Protein AF-A0AB36H427-F1 (afdb_monomer)

Radius of gyration: 14.36 Å; Cα contacts (8 Å, |Δi|>4): 196; chains: 1; bounding box: 40×30×33 Å

Secondary structure (DSSP, 8-state):
-B--SPPPHHHHHHHHHHHHHHHHHHHTT-HHHHHHSBEEEETTEEEE--SHHHHHHHHHHHHHHSPPPPHHHHHHHHHHHHH---EEEE-SSSEEEEEETTTTEEEEEEEETTTEEEEE-

Mean predicted aligned error: 4.42 Å

Solvent-accessible surface area (backbone atoms only — not comp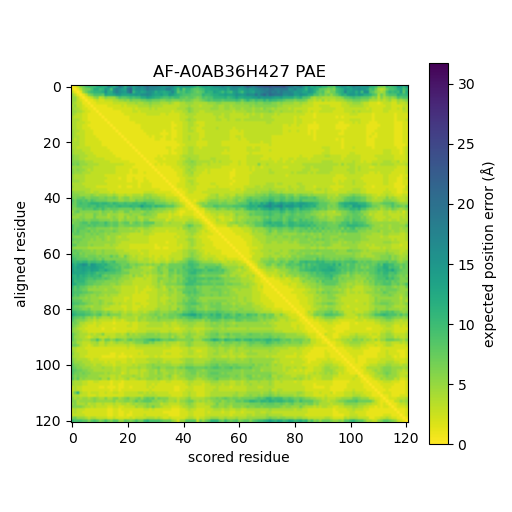arable to full-atom values): 6797 Å² total; per-residue (Å²): 82,59,30,64,61,77,79,49,74,67,50,47,53,47,50,50,52,52,48,48,53,33,52,50,21,56,51,70,63,36,40,67,61,29,47,70,44,24,37,46,79,56,98,94,37,54,44,70,67,86,48,70,70,56,44,52,50,46,28,54,54,51,63,73,74,52,79,82,58,57,68,69,60,36,53,54,50,53,57,48,61,76,71,56,67,72,49,76,48,74,68,70,64,17,36,32,38,40,33,20,79,93,73,75,41,74,47,41,34,35,32,32,62,100,77,47,73,26,33,47,121

Sequence (121 aa):
MPSRTPFTEEEKQEAVKITILYAQARIDSNWAVACELAAAESNGGYFVLENQVEKNACVRAASQQVAPMDPNKANAMREALNGAAFTVEERGDGTAAVKSEELGMGFNVVKLEGKGIYIKP

pLDDT: mean 88.66, std 5.88, range [63.41, 96.06]

Foldseek 3Di:
DFDLDDQDPVQFVVQLVLVLQLVLCVQVLVQLSNLQQAWDDDPNDTHHPPDPVSSVVSSVVSSVPDDHDDPVVSVVVNVCSVPFDWDWADDSRQKIWIDTVVVRDIWIWGQDPPPGIGTYD

Nearest PDB structures (foldseek):
  6u7m-assembly1_A  TM=5.690E-01  e=3.385E+00  Bos taurus
  4v1v-assembly1_B  TM=2.053E-01  e=7.457E+00  Lyngbya aestuarii
  8qo9-assembly1_A  TM=2.244E-01  e=9.509E+00  Homo sapiens

Structure (mmCIF, N/CA/C/O backbone):
data_AF-A0AB36H427-F1
#
_entry.id   AF-A0AB36H427-F1
#
loop_
_atom_site.group_PDB
_atom_site.id
_atom_site.type_symbol
_atom_site.label_atom_id
_atom_site.label_alt_id
_atom_site.label_comp_id
_atom_site.label_asym_id
_atom_site.label_entity_id
_atom_site.label_seq_id
_atom_site.pdbx_PDB_ins_code
_atom_site.Cartn_x
_atom_site.Cartn_y
_atom_site.Cartn_z
_atom_site.occupancy
_atom_site.B_iso_or_equiv
_atom_site.auth_seq_id
_atom_site.auth_comp_id
_atom_site.auth_asym_id
_atom_site.auth_atom_id
_atom_site.pdbx_PDB_model_num
ATOM 1 N N . MET A 1 1 ? -17.089 -5.537 -2.287 1.00 63.41 1 MET A N 1
ATOM 2 C CA . MET A 1 1 ? -17.844 -4.293 -2.006 1.00 63.41 1 MET A CA 1
ATOM 3 C C . MET A 1 1 ? -17.209 -3.610 -0.800 1.00 63.41 1 MET A C 1
ATOM 5 O O . MET A 1 1 ? -16.686 -4.338 0.044 1.00 63.41 1 MET A O 1
ATOM 9 N N . PRO A 1 2 ? -17.200 -2.267 -0.719 1.00 70.62 2 PRO A N 1
ATOM 10 C CA . PRO A 1 2 ? -16.730 -1.566 0.473 1.00 70.62 2 PRO A CA 1
ATOM 11 C C . PRO A 1 2 ? -17.564 -1.941 1.700 1.00 70.62 2 PRO A C 1
ATOM 13 O O . PRO A 1 2 ? -18.796 -1.937 1.627 1.00 70.62 2 PRO A O 1
ATOM 16 N N . SER A 1 3 ? -16.909 -2.249 2.819 1.00 73.06 3 SER A N 1
ATOM 17 C CA . SER A 1 3 ? -17.595 -2.452 4.095 1.00 73.06 3 SER A CA 1
ATOM 18 C C . SER A 1 3 ? -18.089 -1.109 4.614 1.00 73.06 3 SER A C 1
ATOM 20 O O . SER A 1 3 ? -17.289 -0.215 4.857 1.00 73.06 3 SER A O 1
ATOM 22 N N . ARG A 1 4 ? -19.397 -0.964 4.835 1.00 75.31 4 ARG A N 1
ATOM 23 C CA . ARG A 1 4 ? -19.985 0.288 5.356 1.00 75.31 4 ARG A CA 1
ATOM 24 C C . ARG A 1 4 ? -19.834 0.459 6.869 1.00 75.31 4 ARG A C 1
ATOM 26 O O . ARG A 1 4 ? -20.331 1.426 7.435 1.00 75.31 4 ARG A O 1
ATOM 33 N N . THR A 1 5 ? -19.185 -0.489 7.535 1.00 80.75 5 THR A N 1
ATOM 34 C CA . THR A 1 5 ? -18.833 -0.370 8.950 1.00 80.75 5 THR A CA 1
ATOM 35 C C . THR A 1 5 ? -17.707 0.652 9.126 1.00 80.75 5 THR A C 1
ATOM 37 O O . THR A 1 5 ? -16.777 0.623 8.313 1.00 80.75 5 THR A O 1
ATOM 40 N N . PRO A 1 6 ? -17.712 1.453 10.203 1.00 83.62 6 PRO A N 1
ATOM 41 C CA . PRO A 1 6 ? -16.541 2.231 10.605 1.00 83.62 6 PRO A CA 1
ATOM 42 C C . PRO A 1 6 ? -15.287 1.356 10.742 1.00 83.62 6 PRO A C 1
ATOM 44 O O . PRO A 1 6 ? -15.396 0.144 10.967 1.00 83.62 6 PRO A O 1
ATOM 47 N N . PHE A 1 7 ? -14.114 1.969 10.606 1.00 89.69 7 PHE A N 1
ATOM 48 C CA . PHE A 1 7 ? -12.843 1.305 10.875 1.00 89.69 7 PHE A CA 1
ATOM 49 C C . PHE A 1 7 ? -12.678 1.128 12.385 1.00 89.69 7 PHE A C 1
ATOM 51 O O . PHE A 1 7 ? -12.803 2.088 13.149 1.00 89.69 7 PHE A O 1
ATOM 58 N N . THR A 1 8 ? -12.362 -0.087 12.827 1.00 91.88 8 THR A N 1
ATOM 59 C CA . THR A 1 8 ? -11.895 -0.302 14.204 1.00 91.88 8 THR A CA 1
ATOM 60 C C . THR A 1 8 ? -10.488 0.273 14.394 1.00 91.88 8 THR A C 1
ATOM 62 O O . THR A 1 8 ? -9.804 0.615 13.428 1.00 91.88 8 THR A O 1
ATOM 65 N N . GLU A 1 9 ? -10.018 0.383 15.637 1.00 92.75 9 GLU A N 1
ATOM 66 C CA . GLU A 1 9 ? -8.654 0.861 15.899 1.00 92.75 9 GLU A CA 1
ATOM 67 C C . GLU A 1 9 ? -7.590 -0.086 15.321 1.00 92.75 9 GLU A C 1
ATOM 69 O O . GLU A 1 9 ? -6.579 0.368 14.785 1.00 92.75 9 GLU A O 1
ATOM 74 N N . GLU A 1 10 ? -7.841 -1.396 15.334 1.00 93.06 10 GLU A N 1
ATOM 75 C CA . GLU A 1 10 ? -6.980 -2.393 14.690 1.00 93.06 10 GLU A CA 1
ATOM 76 C C . GLU A 1 10 ? -6.941 -2.194 13.170 1.00 93.06 10 GLU A C 1
ATOM 78 O O . GLU A 1 10 ? -5.877 -2.233 12.555 1.00 93.06 10 GLU A O 1
ATOM 83 N N . GLU A 1 11 ? -8.091 -1.908 12.563 1.00 94.06 11 GLU A N 1
ATOM 84 C CA . GLU A 1 11 ? -8.211 -1.640 11.130 1.00 94.0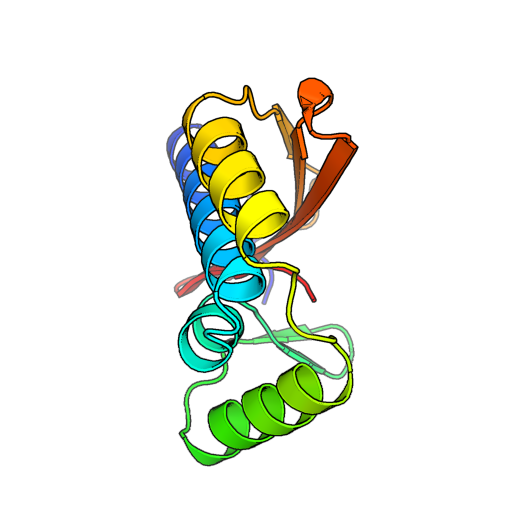6 11 GLU A CA 1
ATOM 85 C C . GLU A 1 11 ? -7.533 -0.324 10.732 1.00 94.06 11 GLU A C 1
ATOM 87 O O . GLU A 1 11 ? -6.939 -0.229 9.661 1.00 94.06 11 GLU A O 1
ATOM 92 N N . LYS A 1 12 ? -7.546 0.696 11.596 1.00 94.06 12 LYS A N 1
ATOM 93 C CA . LYS A 1 12 ? -6.768 1.926 11.377 1.00 94.06 12 LYS A CA 1
ATOM 94 C C . LYS A 1 12 ? -5.269 1.644 11.398 1.00 94.06 12 LYS A C 1
ATOM 96 O O . LYS A 1 12 ? -4.546 2.133 10.531 1.00 94.06 12 LYS A O 1
ATOM 101 N N . GLN A 1 13 ? -4.798 0.831 12.343 1.00 94.00 13 GLN A N 1
ATOM 102 C CA . GLN A 1 13 ? -3.392 0.418 12.397 1.00 94.00 13 GLN A CA 1
ATOM 103 C C . GLN A 1 13 ? -2.996 -0.399 11.161 1.00 94.00 13 GLN A C 1
ATOM 105 O O . GLN A 1 13 ? -1.925 -0.186 10.589 1.00 94.00 13 GLN A O 1
ATOM 110 N N . GLU A 1 14 ? -3.871 -1.293 10.700 1.00 94.69 14 GLU A N 1
ATOM 111 C CA . GLU A 1 14 ? -3.674 -2.040 9.459 1.00 94.69 14 GLU A CA 1
ATOM 112 C C . GLU A 1 14 ? -3.652 -1.114 8.233 1.00 94.69 14 GLU A C 1
ATOM 114 O O . GLU A 1 14 ? -2.752 -1.230 7.403 1.00 94.69 14 GLU A O 1
ATOM 119 N N . ALA A 1 15 ? -4.559 -0.138 8.144 1.00 94.94 15 ALA A N 1
ATOM 120 C CA . ALA A 1 15 ? -4.571 0.860 7.074 1.00 94.94 15 ALA A CA 1
ATOM 121 C C . ALA A 1 15 ? -3.257 1.656 7.005 1.00 94.94 15 ALA A C 1
ATOM 123 O O . ALA A 1 15 ? -2.709 1.856 5.915 1.00 94.94 15 ALA A O 1
ATOM 124 N N . VAL A 1 16 ? -2.721 2.068 8.159 1.00 95.19 16 VAL A N 1
ATOM 125 C CA . VAL A 1 16 ? -1.406 2.720 8.254 1.00 95.19 16 VAL A CA 1
ATOM 126 C C . VAL A 1 16 ? -0.305 1.783 7.767 1.00 95.19 16 VAL A C 1
ATOM 128 O O . VAL A 1 16 ? 0.489 2.161 6.906 1.00 95.19 16 VAL A O 1
ATOM 131 N N . LYS A 1 17 ? -0.288 0.535 8.242 1.00 94.62 17 LYS A N 1
ATOM 132 C CA . LYS A 1 17 ? 0.709 -0.464 7.840 1.00 94.62 17 LYS A CA 1
ATOM 133 C C . LYS A 1 17 ? 0.700 -0.715 6.330 1.00 94.62 17 LYS A C 1
ATOM 135 O O . LYS A 1 17 ? 1.759 -0.719 5.707 1.00 94.62 17 LYS A O 1
ATOM 140 N N . ILE A 1 18 ? -0.476 -0.898 5.735 1.00 95.00 18 ILE A N 1
ATOM 141 C CA . ILE A 1 18 ? -0.637 -1.114 4.290 1.00 95.00 18 ILE A CA 1
ATOM 142 C C . ILE A 1 18 ? -0.167 0.108 3.506 1.00 95.00 18 ILE A C 1
ATOM 144 O O . ILE A 1 18 ? 0.523 -0.039 2.500 1.00 95.00 18 ILE A O 1
ATOM 148 N N . THR A 1 19 ? -0.463 1.308 4.003 1.00 94.62 19 THR A N 1
ATOM 149 C CA . THR A 1 19 ? -0.005 2.561 3.398 1.00 94.62 19 THR A CA 1
ATOM 150 C C . THR A 1 19 ? 1.516 2.676 3.389 1.00 94.62 19 THR A C 1
ATOM 152 O O . THR A 1 19 ? 2.100 2.999 2.354 1.00 94.62 19 THR A O 1
ATOM 155 N N . ILE A 1 20 ? 2.170 2.361 4.510 1.00 93.75 20 ILE A N 1
ATOM 156 C CA . ILE A 1 20 ? 3.633 2.370 4.617 1.00 93.75 20 ILE A CA 1
ATOM 157 C C . ILE A 1 20 ? 4.246 1.335 3.668 1.00 93.75 20 ILE A C 1
ATOM 159 O O . ILE A 1 20 ? 5.139 1.676 2.892 1.00 93.75 20 ILE A O 1
ATOM 163 N N . LEU A 1 21 ? 3.743 0.095 3.674 1.00 94.75 21 LEU A N 1
ATOM 164 C CA . LEU A 1 21 ? 4.237 -0.973 2.798 1.00 94.75 21 LEU A CA 1
ATOM 165 C C . LEU A 1 21 ? 4.064 -0.627 1.317 1.00 94.75 21 LEU A C 1
ATOM 167 O O . LEU A 1 21 ? 4.967 -0.861 0.515 1.00 94.75 21 LEU A O 1
ATOM 171 N N . TYR A 1 22 ? 2.932 -0.029 0.949 1.00 94.00 22 TYR A N 1
ATOM 172 C CA . TYR A 1 22 ? 2.689 0.424 -0.414 1.00 94.00 22 TYR A CA 1
ATOM 173 C C . TYR A 1 22 ? 3.645 1.550 -0.816 1.00 94.00 22 TYR A C 1
ATOM 175 O O . TYR A 1 22 ? 4.245 1.495 -1.890 1.00 94.00 22 TYR A O 1
ATOM 183 N N . ALA A 1 23 ? 3.835 2.553 0.046 1.00 92.50 23 ALA A N 1
ATOM 184 C CA . ALA A 1 23 ? 4.769 3.644 -0.207 1.00 92.50 23 ALA A CA 1
ATOM 185 C C . ALA A 1 23 ? 6.208 3.126 -0.380 1.00 92.50 23 ALA A C 1
ATOM 187 O O . ALA A 1 23 ? 6.877 3.502 -1.342 1.00 92.50 23 ALA A O 1
ATOM 188 N N . GLN A 1 24 ? 6.653 2.206 0.483 1.00 92.50 24 GLN A N 1
ATOM 189 C CA . GLN A 1 24 ? 7.954 1.536 0.369 1.00 92.50 24 GLN A CA 1
ATOM 190 C C . GLN A 1 24 ? 8.078 0.760 -0.947 1.00 92.50 24 GLN A C 1
ATOM 192 O O . GLN A 1 24 ? 9.043 0.954 -1.684 1.00 92.50 24 GLN A O 1
ATOM 197 N N . ALA A 1 25 ? 7.068 -0.037 -1.307 1.00 92.94 25 ALA A N 1
ATOM 198 C CA . ALA A 1 25 ? 7.061 -0.782 -2.563 1.00 92.94 25 ALA A CA 1
ATOM 199 C C . ALA A 1 25 ? 7.176 0.140 -3.788 1.00 92.94 25 ALA A C 1
ATOM 201 O O . ALA A 1 25 ? 7.890 -0.186 -4.735 1.00 92.94 25 ALA A O 1
ATOM 202 N N . ARG A 1 26 ? 6.533 1.316 -3.769 1.00 90.75 26 ARG A N 1
ATOM 203 C CA . ARG A 1 26 ? 6.673 2.318 -4.839 1.00 90.75 26 ARG A CA 1
ATOM 204 C C . ARG A 1 26 ? 8.067 2.935 -4.891 1.00 90.75 26 ARG A C 1
ATOM 206 O O . ARG A 1 26 ? 8.604 3.088 -5.984 1.00 90.75 26 ARG A O 1
ATOM 213 N N . ILE A 1 27 ? 8.644 3.281 -3.739 1.00 91.00 27 ILE A N 1
ATOM 214 C CA . ILE A 1 27 ? 10.011 3.818 -3.645 1.00 91.00 27 ILE A CA 1
ATOM 215 C C . ILE A 1 27 ? 11.009 2.828 -4.255 1.00 91.00 27 ILE A C 1
ATOM 217 O O . ILE A 1 27 ? 11.857 3.217 -5.056 1.00 91.00 27 ILE A O 1
ATOM 221 N N . ASP A 1 28 ? 10.851 1.543 -3.946 1.00 90.44 28 ASP A N 1
ATOM 222 C CA . ASP A 1 28 ? 11.729 0.476 -4.427 1.00 90.44 28 ASP A CA 1
ATOM 223 C C . ASP A 1 28 ? 11.380 -0.010 -5.844 1.00 90.44 28 ASP A C 1
ATOM 225 O O . ASP A 1 28 ? 11.985 -0.957 -6.344 1.00 90.44 28 ASP A O 1
ATOM 229 N N . SER A 1 29 ? 10.404 0.621 -6.512 1.00 90.12 29 SER A N 1
ATOM 230 C CA . SER A 1 29 ? 9.875 0.188 -7.815 1.00 90.12 29 SER A CA 1
ATOM 231 C C . SER A 1 29 ? 9.422 -1.283 -7.832 1.00 90.12 29 SER A C 1
ATOM 233 O O . SER A 1 29 ? 9.374 -1.930 -8.881 1.00 90.12 29 SER A O 1
ATOM 235 N N . ASN A 1 30 ? 9.059 -1.823 -6.666 1.00 92.75 30 ASN A N 1
ATOM 236 C CA . ASN A 1 30 ? 8.518 -3.163 -6.502 1.00 92.75 30 ASN A CA 1
ATOM 237 C C . ASN A 1 30 ? 7.013 -3.154 -6.795 1.00 92.75 30 ASN A C 1
ATOM 239 O O . ASN A 1 30 ? 6.159 -3.286 -5.914 1.00 92.75 30 ASN A O 1
ATOM 243 N N . TRP A 1 31 ? 6.689 -2.985 -8.076 1.00 91.06 31 TRP A N 1
ATOM 244 C CA . TRP A 1 31 ? 5.311 -2.871 -8.552 1.00 91.06 31 TRP A CA 1
ATOM 245 C C . TRP A 1 31 ? 4.481 -4.131 -8.304 1.00 91.06 31 TRP A C 1
ATOM 247 O O . TRP A 1 31 ? 3.264 -4.031 -8.199 1.00 91.06 31 TRP A O 1
ATOM 257 N N . ALA A 1 32 ? 5.118 -5.299 -8.172 1.00 92.25 32 ALA A N 1
ATOM 258 C CA . ALA A 1 32 ? 4.423 -6.534 -7.825 1.00 92.25 32 ALA A CA 1
ATOM 259 C C . ALA A 1 32 ? 3.760 -6.416 -6.445 1.00 92.25 32 ALA A C 1
ATOM 261 O O . ALA A 1 32 ? 2.552 -6.600 -6.335 1.00 92.25 32 ALA A O 1
ATOM 262 N N . VAL A 1 33 ? 4.522 -6.008 -5.426 1.00 93.31 33 VAL A N 1
ATOM 263 C CA . VAL A 1 33 ? 3.992 -5.796 -4.070 1.00 93.31 33 VAL A CA 1
ATOM 264 C C . VAL A 1 33 ? 3.003 -4.632 -4.042 1.00 93.31 33 VAL A C 1
ATOM 266 O O . VAL A 1 33 ? 1.935 -4.748 -3.447 1.00 93.31 33 VAL A O 1
ATOM 269 N N . ALA A 1 34 ? 3.310 -3.523 -4.724 1.00 92.94 34 ALA A N 1
ATOM 270 C CA . ALA A 1 34 ? 2.413 -2.368 -4.761 1.00 92.94 34 ALA A CA 1
ATOM 271 C C . ALA A 1 34 ? 1.027 -2.730 -5.336 1.00 92.94 34 ALA A C 1
ATOM 273 O O . ALA A 1 34 ? 0.007 -2.343 -4.771 1.00 92.94 34 ALA A O 1
ATOM 274 N N . CYS A 1 35 ? 0.986 -3.517 -6.416 1.00 92.44 35 CYS A N 1
ATOM 275 C CA . CYS A 1 35 ? -0.256 -3.980 -7.035 1.00 92.44 35 CYS A CA 1
ATOM 276 C C . CYS A 1 35 ? -1.023 -5.008 -6.187 1.00 92.44 35 CYS A C 1
ATOM 278 O O . CYS A 1 35 ? -2.234 -5.115 -6.337 1.00 92.44 35 CYS A O 1
ATOM 280 N N . GLU A 1 36 ? -0.359 -5.761 -5.305 1.00 92.50 36 GLU A N 1
ATOM 281 C CA . GLU A 1 36 ? -1.037 -6.677 -4.372 1.00 92.50 36 GLU A CA 1
ATOM 282 C C . GLU A 1 36 ? -1.678 -5.956 -3.184 1.00 92.50 36 GLU A C 1
ATOM 284 O O . GLU A 1 36 ? -2.674 -6.426 -2.637 1.00 92.50 36 GLU A O 1
ATOM 289 N N . LEU A 1 37 ? -1.125 -4.804 -2.804 1.00 94.00 37 LEU A N 1
ATOM 290 C CA . LEU A 1 37 ? -1.649 -3.959 -1.732 1.00 94.00 37 LEU A CA 1
ATOM 291 C C . LEU A 1 37 ? -2.739 -2.992 -2.210 1.00 94.00 37 LEU A C 1
ATOM 293 O O . LEU A 1 37 ? -3.357 -2.328 -1.379 1.00 94.00 37 LEU A O 1
ATOM 297 N N . ALA A 1 38 ? -2.982 -2.898 -3.518 1.00 92.31 38 ALA A N 1
ATOM 298 C CA . ALA A 1 38 ? -3.990 -2.026 -4.106 1.00 92.31 38 ALA A CA 1
ATOM 299 C C . ALA A 1 38 ? -5.235 -2.803 -4.549 1.00 92.31 38 ALA A C 1
ATOM 301 O O . ALA A 1 38 ? -5.160 -3.913 -5.077 1.00 92.31 38 ALA A O 1
ATOM 302 N N . ALA A 1 39 ? -6.397 -2.185 -4.366 1.00 91.88 39 ALA A N 1
ATOM 303 C CA . ALA A 1 39 ? -7.618 -2.609 -5.024 1.00 91.88 39 ALA A CA 1
ATOM 304 C C . ALA A 1 39 ? -7.621 -2.110 -6.476 1.00 91.88 39 ALA A C 1
ATOM 306 O O . ALA A 1 39 ? -6.993 -1.108 -6.807 1.00 91.88 39 ALA A O 1
ATOM 307 N N . ALA A 1 40 ? -8.379 -2.770 -7.340 1.00 87.25 40 ALA A N 1
ATOM 308 C CA . ALA A 1 40 ? -8.773 -2.237 -8.632 1.00 87.25 40 ALA A CA 1
ATOM 309 C C . ALA A 1 40 ? -10.197 -1.691 -8.573 1.00 87.25 40 ALA A C 1
ATOM 311 O O . ALA A 1 40 ? -11.039 -2.193 -7.824 1.00 87.25 40 ALA A O 1
ATOM 312 N N . GLU A 1 41 ? -10.457 -0.665 -9.380 1.00 84.81 41 GLU A N 1
ATOM 313 C CA . GLU A 1 41 ? -11.775 -0.063 -9.535 1.00 84.81 41 GLU A CA 1
ATOM 314 C C . GLU A 1 41 ? -12.387 -0.461 -10.883 1.00 84.81 41 GLU A C 1
ATOM 316 O O . GLU A 1 41 ? -11.758 -0.345 -11.935 1.00 84.81 41 GLU A O 1
ATOM 321 N N . SER A 1 42 ? -13.633 -0.931 -10.864 1.00 79.81 42 SER A N 1
ATOM 322 C CA . SER A 1 42 ? -14.428 -1.161 -12.071 1.00 79.81 42 SER A CA 1
ATOM 323 C C . SER A 1 42 ? -15.894 -0.887 -11.776 1.00 79.81 42 SER A C 1
ATOM 325 O O . SER A 1 42 ? -16.435 -1.380 -10.786 1.00 79.81 42 SER A O 1
ATOM 327 N N . ASN A 1 43 ? -16.542 -0.089 -12.630 1.00 79.69 43 ASN A N 1
ATOM 328 C CA . ASN A 1 43 ? -17.963 0.266 -12.528 1.00 79.69 43 ASN A CA 1
ATOM 329 C C . ASN A 1 43 ? -18.383 0.773 -11.129 1.00 79.69 43 ASN A C 1
ATOM 331 O O . ASN A 1 43 ? -19.453 0.428 -10.633 1.00 79.69 43 ASN A O 1
ATOM 335 N N . GLY A 1 44 ? -17.525 1.566 -10.475 1.00 73.19 44 GLY A N 1
ATOM 336 C CA . GLY A 1 44 ? -17.764 2.107 -9.129 1.00 73.19 44 GLY A CA 1
ATOM 337 C C . GLY A 1 44 ? -17.618 1.092 -7.986 1.00 73.19 44 GLY A C 1
ATOM 338 O O . GLY A 1 44 ? -17.905 1.417 -6.834 1.00 73.19 44 GLY A O 1
ATOM 339 N N . GLY A 1 45 ? -17.182 -0.135 -8.283 1.00 80.31 45 GLY A N 1
ATOM 340 C CA . GLY A 1 45 ? -16.840 -1.164 -7.307 1.00 80.31 45 GLY A CA 1
ATOM 341 C C . GLY A 1 45 ? -15.331 -1.344 -7.159 1.00 80.31 45 GLY A C 1
ATOM 342 O O . GLY A 1 45 ? -14.574 -1.109 -8.096 1.00 80.31 45 GLY A O 1
ATOM 343 N N . TYR A 1 46 ? -14.915 -1.821 -5.984 1.00 85.44 46 TYR A N 1
ATOM 344 C CA . TYR A 1 46 ? -13.523 -2.147 -5.669 1.00 85.44 46 TYR A CA 1
ATOM 345 C C . TYR A 1 46 ? -13.358 -3.652 -5.457 1.00 85.44 46 TYR A C 1
ATOM 347 O O . TYR A 1 46 ? -14.179 -4.280 -4.772 1.00 85.44 46 TYR A O 1
ATOM 355 N N . PHE A 1 47 ? -12.298 -4.218 -6.026 1.00 86.19 47 PHE A N 1
ATOM 356 C CA . PHE A 1 47 ? -11.963 -5.639 -5.943 1.00 86.19 47 PHE A CA 1
ATOM 357 C C . PHE A 1 47 ? -10.448 -5.843 -5.876 1.00 86.19 47 PHE A C 1
ATOM 359 O O . PHE A 1 47 ? -9.675 -4.961 -6.234 1.00 86.19 47 PHE A O 1
ATOM 366 N N . VAL A 1 48 ? -10.021 -7.004 -5.389 1.00 88.88 48 VAL A N 1
ATOM 367 C CA . VAL A 1 48 ? -8.602 -7.383 -5.331 1.00 88.88 48 VAL A CA 1
ATOM 368 C C . VAL A 1 48 ? -8.234 -8.078 -6.639 1.00 88.88 48 VAL A C 1
ATOM 370 O O . VAL A 1 48 ? -9.043 -8.833 -7.176 1.00 88.88 48 VAL A O 1
ATOM 373 N N . LEU A 1 49 ? -7.022 -7.848 -7.146 1.00 86.00 49 LEU A N 1
ATOM 374 C CA . LEU A 1 49 ? -6.501 -8.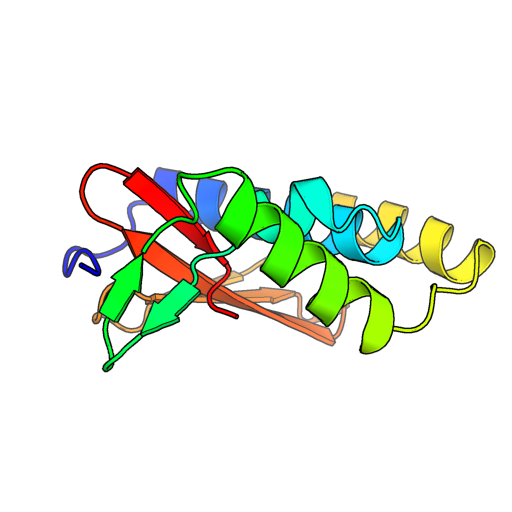568 -8.311 1.00 86.00 49 LEU A CA 1
ATOM 375 C C . LEU A 1 49 ? -6.152 -10.008 -7.902 1.00 86.00 49 LEU A C 1
ATOM 377 O O . LEU A 1 49 ? -5.097 -10.265 -7.318 1.00 86.00 49 LEU A O 1
ATOM 381 N N . GLU A 1 50 ? -7.053 -10.952 -8.171 1.00 82.62 50 GLU A N 1
ATOM 382 C CA . GLU A 1 50 ? -6.909 -12.341 -7.710 1.00 82.62 50 GLU A CA 1
ATOM 383 C C . GLU A 1 50 ? -6.068 -13.200 -8.662 1.00 82.62 50 GLU A C 1
ATOM 385 O O . GLU A 1 50 ? -5.385 -14.124 -8.217 1.00 82.62 50 GLU A O 1
ATOM 390 N N . ASN A 1 51 ? -6.074 -12.898 -9.965 1.00 87.19 51 ASN A N 1
ATOM 391 C CA . ASN A 1 51 ? -5.356 -13.691 -10.964 1.00 87.19 51 ASN A CA 1
ATOM 392 C C . ASN A 1 51 ? -4.065 -13.016 -11.463 1.00 87.19 51 ASN A C 1
ATOM 394 O O . ASN A 1 51 ? -3.889 -11.798 -11.423 1.00 87.19 51 ASN A O 1
ATOM 398 N N . GLN A 1 52 ? -3.140 -13.833 -11.978 1.00 86.38 52 GLN A N 1
ATOM 399 C CA . GLN A 1 52 ? -1.820 -13.362 -12.407 1.00 86.38 52 GLN A CA 1
ATOM 400 C C . GLN A 1 52 ? -1.872 -12.441 -13.638 1.00 86.38 52 GLN A C 1
ATOM 402 O O . GLN A 1 52 ? -0.991 -11.602 -13.816 1.00 86.38 52 GLN A O 1
ATOM 407 N N . VAL A 1 53 ? -2.887 -12.578 -14.497 1.00 88.00 53 VAL A N 1
ATOM 408 C CA . VAL A 1 53 ? -3.024 -11.760 -15.714 1.00 88.00 53 VAL A CA 1
ATOM 409 C C . VAL A 1 53 ? -3.304 -10.305 -15.344 1.00 88.00 53 VAL A C 1
ATOM 411 O O . VAL A 1 53 ? -2.642 -9.397 -15.848 1.00 88.00 53 VAL A O 1
ATOM 414 N N . GLU A 1 54 ? -4.234 -10.103 -14.418 1.00 86.69 54 GLU A N 1
ATOM 415 C CA . GLU A 1 54 ? -4.602 -8.815 -13.837 1.00 86.69 54 GLU A CA 1
ATOM 416 C C . GLU A 1 54 ? -3.439 -8.165 -13.084 1.0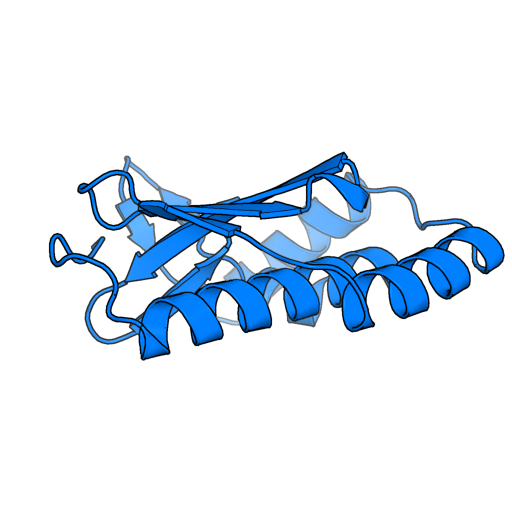0 86.69 54 GLU A C 1
ATOM 418 O O . GLU A 1 54 ? -3.099 -7.009 -13.347 1.00 86.69 54 GLU A O 1
ATOM 423 N N . LYS A 1 55 ? -2.750 -8.930 -12.227 1.00 88.12 55 LYS A N 1
ATOM 424 C CA . LYS A 1 55 ? -1.545 -8.455 -11.530 1.00 88.12 55 LYS A CA 1
ATOM 425 C C . LYS A 1 55 ? -0.467 -7.993 -12.514 1.00 88.12 55 LYS A C 1
ATOM 427 O O . LYS A 1 55 ? 0.071 -6.897 -12.376 1.00 88.12 55 LYS A O 1
ATOM 432 N N . ASN A 1 56 ? -0.204 -8.774 -13.563 1.00 89.81 56 ASN A N 1
ATOM 433 C CA . ASN A 1 56 ? 0.768 -8.408 -14.597 1.00 89.81 56 ASN A CA 1
ATOM 434 C C . ASN A 1 56 ? 0.343 -7.156 -15.385 1.00 89.81 56 ASN A C 1
ATOM 436 O O . ASN A 1 56 ? 1.197 -6.382 -15.819 1.00 89.81 56 ASN A O 1
ATOM 440 N N . ALA A 1 57 ? -0.959 -6.938 -15.595 1.00 88.38 57 ALA A N 1
ATOM 441 C CA . ALA A 1 57 ? -1.462 -5.717 -16.221 1.00 88.38 57 ALA A CA 1
ATOM 442 C C . ALA A 1 57 ? -1.215 -4.484 -15.338 1.00 88.38 57 ALA A C 1
ATOM 444 O O . ALA A 1 57 ? -0.691 -3.492 -15.846 1.00 88.38 57 ALA A O 1
ATOM 445 N N . CYS A 1 58 ? -1.491 -4.581 -14.033 1.00 89.88 58 CYS A N 1
ATOM 446 C CA . CYS A 1 58 ? -1.187 -3.524 -13.068 1.00 89.88 58 CYS A CA 1
ATOM 447 C C . CYS A 1 58 ? 0.313 -3.194 -13.039 1.00 89.88 58 CYS A C 1
ATOM 449 O O . CYS A 1 58 ? 0.687 -2.036 -13.208 1.00 89.88 58 CYS A O 1
ATOM 451 N N . VAL A 1 59 ? 1.179 -4.210 -12.935 1.00 91.44 59 VAL A N 1
ATOM 452 C CA . VAL A 1 59 ? 2.643 -4.029 -12.913 1.00 91.44 59 VAL A CA 1
ATOM 453 C C . VAL A 1 59 ? 3.133 -3.290 -14.157 1.00 91.44 59 VAL A C 1
ATOM 455 O O . VAL A 1 59 ? 3.895 -2.330 -14.047 1.00 91.44 59 VAL A O 1
ATOM 458 N N . ARG A 1 60 ? 2.675 -3.702 -15.349 1.00 89.38 60 ARG A N 1
ATOM 459 C CA . ARG A 1 60 ? 3.051 -3.040 -16.607 1.00 89.38 60 ARG A CA 1
ATOM 460 C C . ARG A 1 60 ? 2.626 -1.576 -16.612 1.00 89.38 60 ARG A C 1
ATOM 462 O O . ARG A 1 60 ? 3.463 -0.726 -16.899 1.00 89.38 60 ARG A O 1
ATOM 469 N N . ALA A 1 61 ? 1.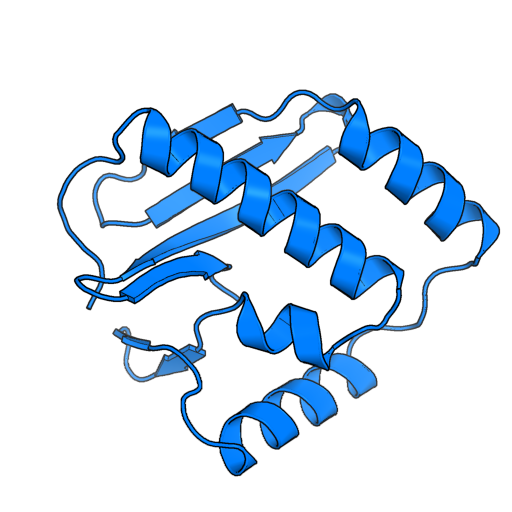378 -1.283 -16.252 1.00 87.50 61 ALA A N 1
ATOM 470 C CA . ALA A 1 61 ? 0.877 0.087 -16.206 1.00 87.50 61 ALA A CA 1
ATOM 471 C C . ALA A 1 61 ? 1.662 0.950 -15.202 1.00 87.50 61 ALA A C 1
ATOM 473 O O . ALA A 1 61 ? 2.137 2.026 -15.560 1.00 87.50 61 ALA A O 1
ATOM 474 N N . ALA A 1 62 ? 1.875 0.453 -13.982 1.00 86.06 62 ALA A N 1
ATOM 475 C CA . ALA A 1 62 ? 2.586 1.175 -12.929 1.00 86.06 62 ALA A CA 1
ATOM 476 C C . ALA A 1 62 ? 4.050 1.465 -13.307 1.00 86.06 62 ALA A C 1
ATOM 478 O O . ALA A 1 62 ? 4.508 2.601 -13.184 1.00 86.06 62 ALA A O 1
ATOM 479 N N . SER A 1 63 ? 4.756 0.469 -13.856 1.00 84.75 63 SER A N 1
ATOM 480 C CA . SER A 1 63 ? 6.156 0.609 -14.285 1.00 84.75 63 SER A CA 1
ATOM 481 C C . SER A 1 63 ? 6.370 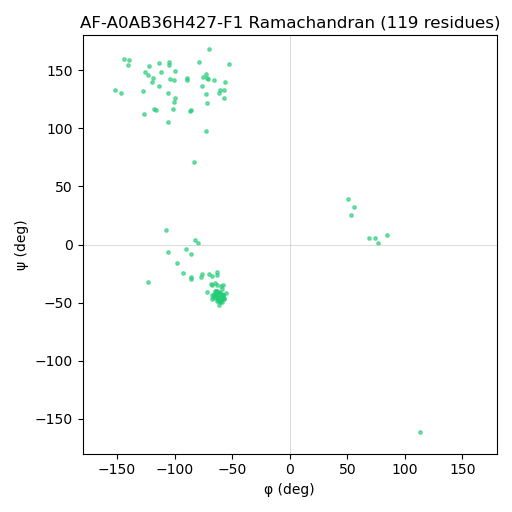1.615 -15.419 1.00 84.75 63 SER A C 1
ATOM 483 O O . SER A 1 63 ? 7.457 2.168 -15.549 1.00 84.75 63 SER A O 1
ATOM 485 N N . GLN A 1 64 ? 5.348 1.853 -16.247 1.00 85.25 64 GLN A N 1
ATOM 486 C CA . GLN A 1 64 ? 5.419 2.799 -17.363 1.00 85.25 64 GLN A CA 1
ATOM 487 C C . GLN A 1 64 ? 5.107 4.234 -16.936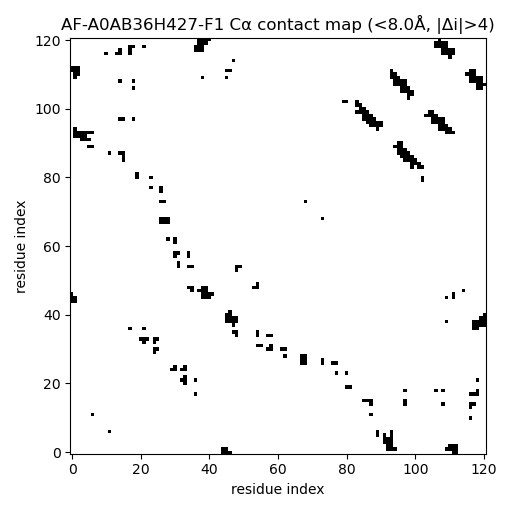 1.00 85.25 64 GLN A C 1
ATOM 489 O O . GLN A 1 64 ? 5.571 5.177 -17.571 1.00 85.25 64 GLN A O 1
ATOM 494 N N . GLN A 1 65 ? 4.298 4.402 -15.890 1.00 80.81 65 GLN A N 1
ATOM 495 C CA . GLN A 1 65 ? 3.796 5.708 -15.464 1.00 80.81 65 GLN A CA 1
ATOM 496 C C . GLN A 1 65 ? 4.669 6.373 -14.398 1.00 80.81 65 GLN A C 1
ATOM 498 O O . GLN A 1 65 ? 4.645 7.597 -14.276 1.00 80.81 65 GLN A O 1
ATOM 503 N N . VAL A 1 66 ? 5.434 5.600 -13.621 1.00 78.69 66 VAL A N 1
ATOM 504 C CA . VAL A 1 66 ? 6.223 6.130 -12.505 1.00 78.69 66 VAL A CA 1
ATOM 505 C C . VAL A 1 66 ? 7.711 5.939 -12.767 1.00 78.69 66 VAL A C 1
ATOM 507 O O . VAL A 1 66 ? 8.208 4.816 -12.830 1.00 78.69 66 VAL A O 1
ATOM 510 N N . ALA A 1 67 ? 8.433 7.054 -12.893 1.00 80.12 67 ALA A N 1
ATOM 511 C CA . ALA A 1 67 ? 9.885 7.028 -12.992 1.00 80.12 67 ALA A CA 1
ATOM 512 C C . ALA A 1 67 ? 10.508 6.507 -11.680 1.00 80.12 67 ALA A C 1
ATOM 514 O O . ALA A 1 67 ? 10.026 6.873 -10.601 1.00 80.12 67 ALA A O 1
ATOM 515 N N . PRO A 1 68 ? 11.586 5.703 -11.749 1.00 78.94 68 PRO A N 1
ATOM 516 C CA . PRO A 1 68 ? 12.315 5.277 -10.563 1.00 78.94 68 PRO A CA 1
ATOM 517 C C . PRO A 1 68 ? 12.800 6.480 -9.754 1.00 78.94 68 PRO A C 1
ATOM 519 O O . PRO A 1 68 ? 13.258 7.483 -10.308 1.00 78.94 68 PRO A O 1
ATOM 522 N N . MET A 1 69 ? 12.708 6.372 -8.433 1.00 85.31 69 MET A N 1
ATOM 523 C CA . ME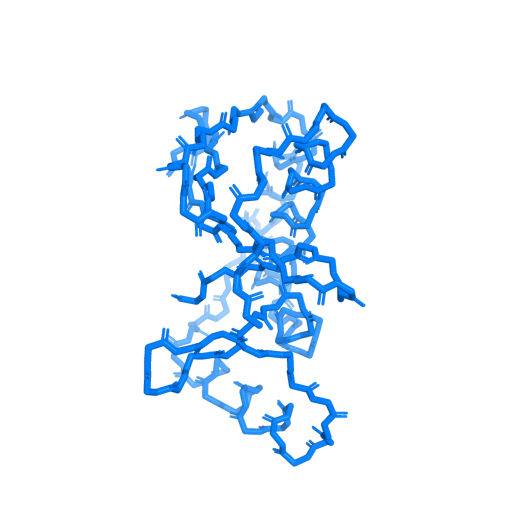T A 1 69 ? 13.218 7.395 -7.533 1.00 85.31 69 MET A CA 1
ATOM 524 C C . MET A 1 69 ? 14.751 7.365 -7.496 1.00 85.31 69 MET A C 1
ATOM 526 O O . MET A 1 69 ? 15.363 6.301 -7.580 1.00 85.31 69 MET A O 1
ATOM 530 N N . ASP A 1 70 ? 15.375 8.534 -7.336 1.00 88.69 70 ASP A N 1
ATOM 531 C CA . ASP A 1 70 ? 16.813 8.615 -7.065 1.00 88.69 70 ASP A CA 1
ATOM 532 C C . ASP A 1 70 ? 17.170 7.807 -5.795 1.00 88.69 70 ASP A C 1
ATOM 534 O O . ASP A 1 70 ? 16.489 7.976 -4.779 1.00 88.69 70 ASP A O 1
ATOM 538 N N . PRO A 1 71 ? 18.223 6.965 -5.799 1.00 85.88 71 PRO A N 1
ATOM 539 C CA . PRO A 1 71 ? 18.540 6.083 -4.673 1.00 85.88 71 PRO A CA 1
ATOM 540 C C . PRO A 1 71 ? 18.773 6.796 -3.336 1.00 85.88 71 PRO A C 1
ATOM 542 O O . PRO A 1 71 ? 18.390 6.275 -2.288 1.00 85.88 71 PRO A O 1
ATOM 545 N N . ASN A 1 72 ? 19.367 7.995 -3.344 1.00 88.44 72 ASN A N 1
ATOM 546 C CA . ASN A 1 72 ? 19.601 8.744 -2.108 1.00 88.44 72 ASN A CA 1
ATOM 547 C C . ASN A 1 72 ? 18.285 9.290 -1.553 1.00 88.44 72 ASN A C 1
ATOM 549 O O . ASN A 1 72 ? 18.034 9.210 -0.350 1.00 88.44 72 ASN A O 1
ATOM 553 N N . LYS A 1 73 ? 17.410 9.783 -2.439 1.00 87.00 73 LYS A N 1
ATOM 554 C CA . LYS A 1 73 ? 16.050 10.189 -2.059 1.00 87.00 73 LYS A CA 1
ATOM 555 C C . LYS A 1 73 ? 15.227 9.001 -1.558 1.00 87.00 73 LYS A C 1
ATOM 557 O O . LYS A 1 73 ? 14.523 9.138 -0.563 1.00 87.00 73 LYS A O 1
ATOM 562 N N . ALA A 1 74 ? 15.362 7.838 -2.192 1.00 87.50 74 ALA A N 1
ATOM 563 C CA . ALA A 1 74 ? 14.686 6.607 -1.795 1.00 87.50 74 ALA A CA 1
ATOM 564 C C . ALA A 1 74 ? 15.087 6.158 -0.381 1.00 87.50 74 ALA A C 1
ATOM 566 O O . ALA A 1 74 ? 14.218 5.850 0.434 1.00 87.50 74 ALA A O 1
ATOM 567 N N . ASN A 1 75 ? 16.386 6.178 -0.058 1.00 87.50 75 ASN A N 1
ATOM 568 C CA . ASN A 1 75 ? 16.877 5.858 1.285 1.00 87.50 75 ASN A CA 1
ATOM 569 C C . ASN A 1 75 ? 16.310 6.814 2.343 1.00 87.50 75 ASN A C 1
ATOM 571 O O . ASN A 1 75 ? 15.748 6.351 3.334 1.00 87.50 75 ASN A O 1
ATOM 575 N N . ALA A 1 76 ? 16.381 8.126 2.096 1.00 87.50 76 ALA A N 1
ATOM 576 C CA . ALA A 1 76 ? 15.852 9.129 3.019 1.00 87.50 76 ALA A CA 1
ATOM 577 C C . ALA A 1 76 ? 14.336 8.972 3.240 1.00 87.50 76 ALA A C 1
ATOM 579 O O . ALA A 1 76 ? 13.859 9.044 4.370 1.00 87.50 76 ALA A O 1
ATOM 580 N N . MET A 1 77 ? 13.571 8.693 2.178 1.00 87.69 77 MET A N 1
ATOM 581 C CA . MET A 1 77 ? 12.131 8.458 2.300 1.00 87.69 77 MET A CA 1
ATOM 582 C C . MET A 1 77 ? 11.798 7.173 3.064 1.00 87.69 77 MET A C 1
ATOM 584 O O . MET A 1 77 ? 10.815 7.163 3.801 1.00 87.69 77 MET A O 1
ATOM 588 N N . ARG A 1 78 ? 12.595 6.101 2.941 1.00 87.31 78 ARG A N 1
ATOM 589 C CA . ARG A 1 78 ? 12.377 4.876 3.733 1.00 87.31 78 ARG A CA 1
ATOM 590 C C . ARG A 1 78 ? 12.551 5.118 5.227 1.00 87.31 78 ARG A C 1
ATOM 592 O O . ARG A 1 78 ? 11.736 4.639 6.010 1.00 87.31 78 ARG A O 1
ATOM 599 N N . GLU A 1 79 ? 13.589 5.851 5.617 1.00 87.12 79 GLU A N 1
ATOM 600 C CA . GLU A 1 79 ? 13.816 6.204 7.021 1.00 87.12 79 GLU A CA 1
ATOM 601 C C . GLU A 1 79 ? 12.681 7.082 7.554 1.00 87.12 79 GLU A C 1
ATOM 603 O O . GLU A 1 79 ? 12.122 6.789 8.611 1.00 87.12 79 GLU A O 1
ATOM 608 N N . ALA A 1 80 ? 12.271 8.084 6.773 1.00 88.81 80 ALA A N 1
ATOM 609 C CA . ALA A 1 80 ? 11.184 8.983 7.138 1.00 88.81 80 ALA A CA 1
ATOM 610 C C . ALA A 1 80 ? 9.838 8.242 7.289 1.00 88.81 80 ALA A C 1
ATOM 612 O O . ALA A 1 80 ? 9.121 8.461 8.259 1.00 88.81 80 ALA A O 1
ATOM 613 N N . LEU A 1 81 ? 9.518 7.296 6.395 1.00 88.62 81 LEU A N 1
ATOM 614 C CA . LEU A 1 81 ? 8.292 6.486 6.470 1.00 88.62 81 LEU A CA 1
ATOM 615 C C . LEU A 1 81 ? 8.178 5.652 7.750 1.00 88.62 81 LEU A C 1
ATOM 617 O O . LEU A 1 81 ? 7.073 5.472 8.253 1.00 88.62 81 LEU A O 1
ATOM 621 N N . ASN A 1 82 ? 9.293 5.129 8.262 1.00 81.12 82 ASN A N 1
ATOM 622 C CA . ASN A 1 82 ? 9.285 4.293 9.464 1.00 81.12 82 ASN A CA 1
ATOM 623 C C . ASN A 1 82 ? 9.124 5.107 10.758 1.00 81.12 82 ASN A C 1
ATOM 625 O O . ASN A 1 82 ? 8.676 4.556 11.761 1.00 81.12 82 ASN A O 1
ATOM 629 N N . GLY A 1 83 ? 9.515 6.386 10.750 1.00 81.06 83 GLY A N 1
ATOM 630 C CA . GLY A 1 83 ? 9.422 7.282 11.908 1.00 81.06 83 GLY A CA 1
ATOM 631 C C . GLY A 1 83 ? 8.197 8.198 11.911 1.00 81.06 83 GLY A C 1
ATOM 632 O O . GLY A 1 83 ? 7.875 8.768 12.951 1.00 81.06 83 GLY A O 1
ATOM 633 N N . ALA A 1 84 ? 7.522 8.341 10.770 1.00 88.25 84 ALA A N 1
ATOM 634 C CA . ALA A 1 84 ? 6.455 9.312 10.604 1.00 88.25 84 ALA A CA 1
ATOM 635 C C . ALA A 1 84 ? 5.183 8.957 11.378 1.00 88.25 84 ALA A C 1
ATOM 637 O O . ALA A 1 84 ? 4.733 7.808 11.424 1.00 88.25 84 ALA A O 1
ATOM 638 N N . ALA A 1 85 ? 4.544 9.994 11.914 1.00 91.31 85 ALA A N 1
ATOM 639 C CA . ALA A 1 85 ? 3.193 9.889 12.436 1.00 91.31 85 ALA A CA 1
ATOM 640 C C . ALA A 1 85 ? 2.178 9.857 11.285 1.00 91.31 85 ALA A C 1
ATOM 642 O O . ALA A 1 85 ? 2.256 10.648 10.336 1.00 91.31 85 ALA A O 1
ATOM 643 N N . PHE A 1 86 ? 1.200 8.960 11.407 1.00 93.56 86 PHE A N 1
ATOM 644 C CA . PHE A 1 86 ? 0.091 8.836 10.472 1.00 93.56 86 PHE A CA 1
ATOM 645 C C . PHE A 1 86 ? -1.243 9.067 11.171 1.00 93.56 86 PHE A C 1
ATOM 647 O O . PHE A 1 86 ? -1.472 8.584 12.280 1.00 93.56 86 PHE A O 1
ATOM 654 N N . THR A 1 87 ? -2.142 9.765 10.488 1.00 94.38 87 THR A N 1
ATOM 655 C CA . THR A 1 87 ? -3.539 9.935 10.882 1.00 94.38 87 THR A CA 1
ATOM 656 C C . THR A 1 87 ? -4.446 9.204 9.902 1.00 94.38 87 THR A C 1
ATOM 658 O O . THR A 1 87 ? -4.129 9.073 8.716 1.00 94.38 87 THR A O 1
ATOM 661 N N . VAL A 1 88 ? -5.578 8.707 10.404 1.00 95.62 88 VAL A N 1
ATOM 662 C CA . VAL A 1 88 ? -6.605 8.042 9.596 1.00 95.62 88 VAL A CA 1
ATOM 663 C C . VAL A 1 88 ? -7.900 8.841 9.688 1.00 95.62 88 VAL A C 1
ATOM 665 O O . VAL A 1 88 ? -8.482 8.969 10.762 1.00 95.62 88 VAL A O 1
ATOM 668 N N . GLU A 1 89 ? -8.350 9.378 8.556 1.00 94.62 89 GLU A N 1
ATOM 669 C CA . GLU A 1 89 ? -9.605 10.121 8.420 1.00 94.62 89 GLU A CA 1
ATOM 670 C C . GLU A 1 89 ? -10.645 9.261 7.692 1.00 94.62 89 GLU A C 1
ATOM 672 O O . GLU A 1 89 ? -10.576 9.064 6.475 1.00 94.62 89 GLU A O 1
ATOM 677 N N . GLU A 1 90 ? -11.614 8.733 8.433 1.00 92.12 90 GLU A N 1
ATOM 678 C CA . GLU A 1 90 ? -12.690 7.901 7.890 1.00 92.12 90 GLU A CA 1
ATOM 679 C C . GLU A 1 90 ? -13.740 8.731 7.141 1.00 92.12 90 GLU A C 1
ATOM 681 O O . GLU A 1 90 ? -14.088 9.838 7.551 1.00 92.12 90 GLU A O 1
ATOM 686 N N . ARG A 1 91 ? -14.297 8.172 6.059 1.00 88.94 91 ARG A N 1
ATOM 687 C CA . ARG A 1 91 ? -15.335 8.836 5.246 1.00 88.94 91 ARG A CA 1
ATOM 688 C C . ARG A 1 91 ? -16.746 8.275 5.433 1.00 88.94 91 ARG A C 1
ATOM 690 O O . ARG A 1 91 ? -17.696 8.829 4.890 1.00 88.94 91 ARG A O 1
ATOM 697 N N . GLY A 1 92 ? -16.898 7.182 6.184 1.00 81.81 92 GLY A N 1
ATOM 698 C CA . GLY A 1 92 ? -18.195 6.542 6.452 1.00 81.81 92 GLY A CA 1
ATOM 699 C C . GLY A 1 92 ? -18.768 5.706 5.298 1.00 81.81 92 GLY A C 1
ATOM 700 O O . GLY A 1 92 ? -19.840 5.125 5.436 1.00 81.81 92 GLY A O 1
ATOM 701 N N . ASP A 1 93 ? -18.058 5.599 4.174 1.00 85.19 93 ASP A N 1
ATOM 702 C CA . ASP A 1 93 ? -18.434 4.804 2.994 1.00 85.19 93 ASP A CA 1
ATOM 703 C C . ASP A 1 93 ? -17.584 3.527 2.830 1.00 85.19 93 ASP A C 1
ATOM 705 O O . ASP A 1 93 ? -17.609 2.880 1.781 1.00 85.19 93 ASP A O 1
ATOM 709 N N . GLY A 1 94 ? -16.825 3.163 3.868 1.00 87.25 94 GLY A N 1
ATOM 710 C CA . GLY A 1 94 ? -15.833 2.088 3.822 1.00 87.25 94 GLY A CA 1
ATOM 711 C C . GLY A 1 94 ? -14.472 2.514 3.280 1.00 87.25 94 GLY A C 1
ATOM 712 O O . GLY A 1 94 ? -13.609 1.661 3.067 1.00 87.25 94 GLY A O 1
ATOM 713 N N . THR A 1 95 ? -14.255 3.813 3.064 1.00 92.06 95 THR A N 1
ATOM 714 C CA . THR A 1 95 ? -12.945 4.375 2.727 1.00 92.06 95 THR A CA 1
ATOM 715 C C . THR A 1 95 ? -12.404 5.271 3.836 1.00 92.06 95 THR A C 1
ATOM 717 O O . THR A 1 95 ? -13.150 5.840 4.640 1.00 92.06 95 THR A O 1
ATOM 720 N N . ALA A 1 96 ? -11.083 5.420 3.859 1.00 94.12 96 ALA A N 1
ATOM 721 C CA . ALA A 1 96 ? -10.389 6.367 4.721 1.00 94.12 96 ALA A CA 1
ATOM 722 C C . ALA A 1 96 ? -9.231 7.034 3.968 1.00 94.12 96 ALA A C 1
AT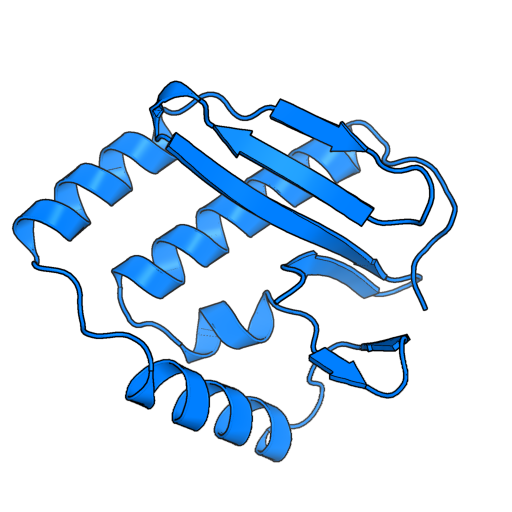OM 724 O O . ALA A 1 96 ? -8.755 6.520 2.951 1.00 94.12 96 ALA A O 1
ATOM 725 N N . ALA A 1 97 ? -8.794 8.198 4.441 1.00 96.06 97 ALA A N 1
ATOM 726 C CA . ALA A 1 97 ? -7.521 8.791 4.054 1.00 96.06 97 ALA A CA 1
ATOM 727 C C . ALA A 1 97 ? -6.490 8.507 5.144 1.00 96.06 97 ALA A C 1
ATOM 729 O O . ALA A 1 97 ? -6.716 8.844 6.302 1.00 96.06 97 ALA A O 1
ATOM 730 N N . VAL A 1 98 ? -5.361 7.922 4.767 1.00 96.06 98 VAL A N 1
ATOM 731 C CA . VAL A 1 98 ? -4.195 7.763 5.633 1.00 96.06 98 VAL A CA 1
ATOM 732 C C . VAL A 1 98 ? -3.193 8.838 5.243 1.00 96.06 98 VAL A C 1
ATOM 734 O O . VAL A 1 98 ? -2.729 8.862 4.101 1.00 96.06 98 VAL A O 1
ATOM 737 N N . LYS A 1 99 ? -2.887 9.751 6.163 1.00 95.19 99 LYS A N 1
ATOM 738 C CA . LYS A 1 99 ? -2.049 10.924 5.889 1.00 95.19 99 LYS A CA 1
ATOM 739 C C . LYS A 1 99 ? -0.881 11.005 6.853 1.00 95.19 99 LYS A C 1
ATOM 741 O O . LYS A 1 99 ? -1.007 10.637 8.013 1.00 95.19 99 LYS A O 1
ATOM 746 N N . SER A 1 100 ? 0.228 11.543 6.371 1.00 93.12 100 SER A N 1
ATOM 747 C CA . SER A 1 100 ? 1.321 12.026 7.203 1.00 93.12 100 SER A CA 1
ATOM 748 C C . SER A 1 100 ? 1.619 13.464 6.800 1.00 93.12 100 SER A C 1
ATOM 750 O O . SER A 1 100 ? 2.060 13.720 5.676 1.00 93.12 100 SER A O 1
ATOM 752 N N . GLU A 1 101 ? 1.340 14.405 7.704 1.00 89.75 101 GLU A N 1
ATOM 753 C CA . GLU A 1 101 ? 1.609 15.830 7.477 1.00 89.75 101 GLU A CA 1
ATOM 754 C C . GLU A 1 101 ? 3.112 16.097 7.364 1.00 89.75 101 GLU A C 1
ATOM 756 O O . GLU A 1 101 ? 3.536 16.830 6.475 1.00 89.75 101 GLU A O 1
ATOM 761 N N . GLU A 1 102 ? 3.914 15.434 8.204 1.00 87.81 102 GLU A N 1
ATOM 762 C CA . GLU A 1 102 ? 5.379 15.511 8.200 1.00 87.81 102 GLU A CA 1
ATOM 763 C C . GLU A 1 102 ? 5.969 15.155 6.831 1.00 87.81 102 GLU A C 1
ATOM 765 O O . GLU A 1 102 ? 6.876 15.825 6.341 1.00 87.81 102 GLU A O 1
ATOM 770 N N . LEU A 1 103 ? 5.418 14.124 6.190 1.00 86.88 103 LEU A N 1
ATOM 771 C CA . LEU A 1 103 ? 5.883 13.653 4.888 1.00 86.88 103 LEU A CA 1
ATOM 772 C C . LEU A 1 103 ? 5.174 14.328 3.707 1.00 86.88 103 LEU A C 1
ATOM 774 O O . LEU A 1 103 ? 5.495 14.023 2.559 1.00 86.88 103 LEU A O 1
ATOM 778 N N . GLY A 1 104 ? 4.184 15.194 3.957 1.00 87.94 104 GLY A N 1
ATOM 779 C CA . GLY A 1 104 ? 3.329 15.760 2.909 1.00 87.94 104 GLY A CA 1
ATOM 780 C C . GLY A 1 104 ? 2.638 14.685 2.060 1.00 87.94 104 GLY A C 1
ATOM 781 O O . GLY A 1 104 ? 2.448 14.868 0.858 1.00 87.94 104 GLY A O 1
ATOM 782 N N . MET A 1 105 ? 2.313 13.540 2.666 1.00 88.31 105 MET A N 1
ATOM 783 C CA . MET A 1 105 ? 1.879 12.331 1.968 1.00 88.31 105 MET A CA 1
ATOM 784 C C . MET A 1 105 ? 0.463 11.936 2.383 1.00 88.31 105 MET A C 1
ATOM 786 O O . MET A 1 105 ? 0.090 12.034 3.551 1.00 88.31 105 MET A O 1
ATOM 790 N N . GLY A 1 106 ? -0.320 11.435 1.429 1.00 91.25 106 GLY A N 1
ATOM 791 C CA . GLY A 1 106 ? -1.653 10.911 1.695 1.00 91.25 106 GLY A CA 1
ATOM 792 C C . GLY A 1 106 ? -2.048 9.832 0.700 1.00 91.25 106 GLY A C 1
ATOM 793 O O . GLY A 1 106 ? -1.908 10.019 -0.508 1.00 91.25 106 GLY A O 1
ATOM 794 N N . PHE A 1 107 ? -2.569 8.722 1.213 1.00 94.50 107 PHE A N 1
ATOM 795 C CA . PHE A 1 107 ? -3.151 7.652 0.415 1.00 94.50 107 PHE A CA 1
ATOM 796 C C . PHE A 1 107 ? -4.583 7.391 0.849 1.00 94.50 107 PHE A C 1
ATOM 798 O O . PHE A 1 107 ? -4.936 7.512 2.021 1.00 94.50 107 PHE A O 1
ATOM 805 N N . ASN A 1 108 ? -5.421 7.025 -0.113 1.00 95.00 108 ASN A N 1
ATOM 806 C CA . ASN A 1 108 ? -6.753 6.537 0.191 1.00 95.00 108 ASN A CA 1
ATOM 807 C C . ASN A 1 108 ? -6.692 5.028 0.383 1.00 95.00 108 ASN A C 1
ATOM 809 O O . ASN A 1 108 ? -5.993 4.334 -0.352 1.00 95.00 108 ASN A O 1
ATOM 813 N N . VAL A 1 109 ? -7.462 4.527 1.338 1.00 95.38 109 VAL A N 1
ATOM 814 C CA . VAL A 1 109 ? -7.663 3.096 1.547 1.00 95.38 109 VAL A CA 1
ATOM 815 C C . VAL A 1 109 ? -9.142 2.756 1.448 1.00 95.38 109 VAL A C 1
ATOM 817 O O . VAL A 1 109 ? -10.006 3.599 1.702 1.00 95.38 109 VAL A O 1
ATOM 820 N N . VAL A 1 110 ? -9.431 1.513 1.085 1.00 93.69 110 VAL A N 1
ATOM 821 C CA . VAL A 1 110 ? -10.774 0.939 1.049 1.00 93.69 110 VAL A CA 1
ATOM 822 C C . VAL A 1 110 ? -10.792 -0.359 1.850 1.00 93.69 110 VAL A C 1
ATOM 824 O O . VAL A 1 110 ? -9.931 -1.221 1.681 1.00 93.69 110 VAL A O 1
ATOM 827 N N . LYS A 1 111 ? -11.784 -0.500 2.727 1.00 92.81 111 LYS A N 1
ATOM 828 C CA . LYS A 1 111 ? -12.072 -1.731 3.462 1.00 92.81 111 LYS A CA 1
ATOM 829 C C . LYS A 1 111 ? -12.988 -2.603 2.613 1.00 92.81 111 LYS A C 1
ATOM 831 O O . LYS A 1 111 ? -14.129 -2.228 2.352 1.00 92.81 111 LYS A O 1
ATOM 836 N N . LEU A 1 112 ? -12.509 -3.763 2.184 1.00 90.44 112 LEU A N 1
ATOM 837 C CA . LEU A 1 112 ? -13.265 -4.733 1.396 1.00 90.44 112 LEU A CA 1
ATOM 838 C C . LEU A 1 112 ? -13.763 -5.865 2.294 1.00 90.44 112 LEU A C 1
ATOM 840 O O . LEU A 1 112 ? -12.985 -6.554 2.956 1.00 90.44 112 LEU A O 1
ATOM 844 N N . GLU A 1 113 ? -15.078 -6.064 2.298 1.00 84.19 113 GLU A N 1
ATOM 845 C CA . GLU A 1 113 ? -15.735 -7.080 3.121 1.00 84.19 113 GLU A CA 1
ATOM 846 C C . GLU A 1 113 ? -15.177 -8.487 2.837 1.00 84.19 113 GLU A C 1
ATOM 848 O O . GLU A 1 113 ? -15.099 -8.917 1.685 1.00 84.19 113 GLU A O 1
ATOM 853 N N . GLY A 1 114 ? -14.739 -9.183 3.893 1.00 85.12 114 GLY A N 1
ATOM 854 C CA . GLY A 1 114 ? -14.151 -10.526 3.807 1.00 85.12 114 GLY A CA 1
ATOM 855 C C . GLY A 1 114 ? -12.777 -10.608 3.126 1.00 85.12 114 GLY A C 1
ATOM 856 O O . GLY A 1 114 ? -12.288 -11.716 2.909 1.00 85.12 114 GLY A O 1
ATOM 857 N N . LYS A 1 115 ? -12.159 -9.473 2.768 1.00 87.06 115 LYS A N 1
ATOM 858 C CA . LYS A 1 115 ? -10.862 -9.421 2.067 1.00 87.06 115 LYS A CA 1
ATOM 859 C C . LYS A 1 115 ? -9.794 -8.619 2.815 1.00 87.06 115 LYS A C 1
ATOM 861 O O . LYS A 1 115 ? -8.629 -8.978 2.719 1.00 87.06 115 LYS A O 1
ATOM 866 N N . GLY A 1 116 ? -10.178 -7.579 3.557 1.00 91.56 116 GLY A N 1
ATOM 867 C CA . GLY A 1 116 ? -9.252 -6.724 4.313 1.00 91.56 116 GLY A CA 1
ATOM 868 C C . GLY A 1 116 ? -9.185 -5.298 3.770 1.00 91.56 116 GLY A C 1
ATOM 869 O O . GLY A 1 116 ? -10.094 -4.848 3.067 1.00 91.56 116 GLY A O 1
ATOM 870 N N . ILE A 1 117 ? -8.128 -4.569 4.118 1.00 94.75 117 ILE A N 1
ATOM 871 C CA . ILE A 1 117 ? -7.923 -3.171 3.718 1.00 94.75 117 ILE A CA 1
ATOM 872 C C . ILE A 1 117 ? -6.945 -3.120 2.548 1.00 94.75 117 ILE A C 1
ATOM 874 O O . ILE A 1 117 ? -5.993 -3.885 2.499 1.00 94.75 117 ILE A O 1
ATOM 878 N N . TYR A 1 118 ? -7.178 -2.229 1.591 1.00 95.19 118 TYR A N 1
ATOM 879 C CA . TYR A 1 118 ? -6.327 -2.076 0.411 1.00 95.19 118 TYR A CA 1
ATOM 880 C C . TYR A 1 118 ? -6.165 -0.604 0.057 1.00 95.19 118 TYR A C 1
ATOM 882 O O . TYR A 1 118 ? -7.049 0.207 0.340 1.00 95.19 118 TYR A O 1
ATOM 890 N N . ILE A 1 119 ? -5.065 -0.255 -0.607 1.00 95.38 119 ILE A N 1
ATOM 891 C CA . ILE A 1 119 ? -4.905 1.053 -1.236 1.00 95.38 119 ILE A CA 1
ATOM 892 C C . ILE A 1 119 ? -5.981 1.224 -2.300 1.00 95.38 119 ILE A C 1
ATOM 894 O O . ILE A 1 119 ? -6.184 0.365 -3.158 1.00 95.38 119 ILE A O 1
ATOM 898 N N . LYS A 1 120 ? -6.661 2.362 -2.244 1.00 91.19 120 LYS A N 1
ATOM 899 C CA . LYS A 1 120 ? -7.526 2.831 -3.313 1.00 91.19 120 LYS A CA 1
ATOM 900 C C . LYS A 1 120 ? -6.646 3.593 -4.325 1.00 91.19 120 LYS A C 1
ATOM 902 O O . LYS A 1 120 ? -6.047 4.592 -3.911 1.00 91.19 120 LYS A O 1
ATOM 907 N N . PRO A 1 121 ? -6.518 3.098 -5.572 1.00 75.50 121 PRO A N 1
ATOM 908 C CA . PRO A 1 121 ? -5.644 3.672 -6.597 1.00 75.50 121 PRO A CA 1
ATOM 909 C C . PRO A 1 121 ? -6.083 5.070 -7.046 1.00 75.50 121 PRO A C 1
ATOM 911 O O . PRO A 1 121 ? -7.260 5.440 -6.818 1.00 75.50 121 PRO A O 1
#